Protein AF-A0A1Y4L6U5-F1 (afdb_monomer_lite)

InterPro domains:
  IPR025983 Cysteine-rich CPCC domain [PF14206] (50-115)

Sequence (123 aa):
MHDETEWYWYGEQIETPDPYDRPDFAARWPEEHDEDEPACDPITGLPLTPCAVCGMDTVPEGGMGFVCPICGWQVDAMLQDEWEPSACNHGLSLLEAQLNFRTFGWSDPAMLIEGEETNDAEF

Radius of gyration: 30.52 Å; chains: 1; bounding box: 63×42×100 Å

Organism: NCBI:txid501571

pLDDT: mean 80.82, std 17.67, range [41.62, 98.31]

Structure (mmCIF, N/CA/C/O backbone):
data_AF-A0A1Y4L6U5-F1
#
_entry.id   AF-A0A1Y4L6U5-F1
#
loop_
_atom_site.group_PDB
_atom_site.id
_atom_site.type_symbol
_atom_site.label_atom_id
_atom_site.label_alt_id
_atom_site.label_comp_id
_atom_site.label_asym_id
_atom_site.label_entity_id
_atom_site.label_seq_id
_atom_site.pdbx_PDB_ins_code
_atom_site.Cartn_x
_atom_site.Cartn_y
_atom_site.Cartn_z
_atom_site.occupancy
_atom_site.B_iso_or_equiv
_atom_site.auth_seq_id
_atom_site.auth_comp_id
_atom_site.auth_asym_id
_atom_site.auth_atom_id
_atom_site.pdbx_PDB_model_num
ATOM 1 N N . MET A 1 1 ? 34.508 -29.909 -85.603 1.00 47.41 1 MET A N 1
ATOM 2 C CA . MET A 1 1 ? 35.292 -29.286 -84.513 1.00 47.41 1 MET A CA 1
ATOM 3 C C . MET A 1 1 ? 34.642 -27.951 -84.203 1.00 47.41 1 MET A C 1
ATOM 5 O O . MET A 1 1 ? 34.245 -27.301 -85.167 1.00 47.41 1 MET 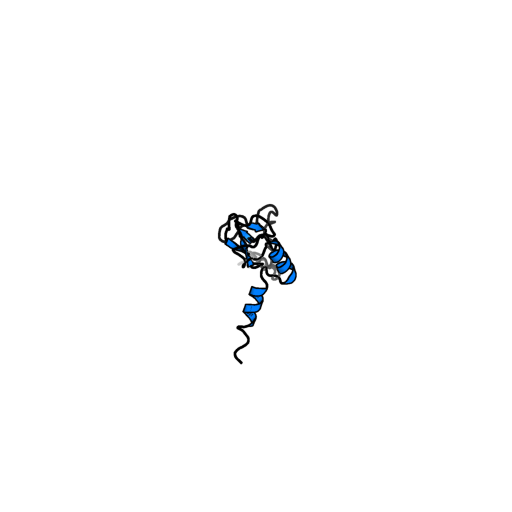A O 1
ATOM 9 N N . HIS A 1 2 ? 34.550 -27.599 -82.916 1.00 41.62 2 HIS A N 1
ATOM 10 C CA . HIS A 1 2 ? 33.589 -26.689 -82.258 1.00 41.62 2 HIS A CA 1
ATOM 11 C C . HIS A 1 2 ? 32.323 -27.455 -81.843 1.00 41.62 2 HIS A C 1
ATOM 13 O O . HIS A 1 2 ? 31.357 -27.497 -82.593 1.00 41.62 2 HIS A O 1
ATOM 19 N N . ASP A 1 3 ? 32.422 -28.377 -80.882 1.00 43.31 3 ASP A N 1
ATOM 20 C CA . ASP A 1 3 ? 32.676 -28.184 -79.434 1.00 43.31 3 ASP A CA 1
ATOM 21 C C . ASP A 1 3 ? 31.416 -27.637 -78.749 1.00 43.31 3 ASP A C 1
ATOM 23 O O . ASP A 1 3 ? 31.192 -26.432 -78.654 1.00 43.31 3 ASP A O 1
ATOM 27 N N . GLU A 1 4 ? 30.534 -28.572 -78.384 1.00 51.25 4 GLU A N 1
ATOM 28 C CA . GLU A 1 4 ? 29.391 -28.344 -77.504 1.00 51.25 4 GLU A CA 1
ATOM 29 C C . GLU A 1 4 ? 29.941 -28.207 -76.086 1.00 51.25 4 GLU A C 1
ATOM 31 O O . GLU A 1 4 ? 30.022 -29.176 -75.334 1.00 51.25 4 GLU A O 1
ATOM 36 N N . THR A 1 5 ? 30.414 -27.009 -75.751 1.00 47.56 5 THR A N 1
ATOM 37 C CA . THR A 1 5 ? 30.965 -26.754 -74.426 1.00 47.56 5 THR A CA 1
ATOM 38 C C . THR A 1 5 ? 29.827 -26.747 -73.408 1.00 47.56 5 THR A C 1
ATOM 40 O O . THR A 1 5 ? 28.974 -25.859 -73.379 1.00 47.56 5 THR A O 1
ATOM 43 N N . GLU A 1 6 ? 29.829 -27.806 -72.609 1.00 51.59 6 GLU A N 1
ATOM 44 C CA . GLU A 1 6 ? 29.020 -28.057 -71.430 1.00 51.59 6 GLU A CA 1
ATOM 45 C C . GLU A 1 6 ? 28.922 -26.824 -70.519 1.00 51.59 6 GLU A C 1
ATOM 47 O O . GLU A 1 6 ? 29.881 -26.428 -69.855 1.00 51.59 6 GLU A O 1
ATOM 52 N N . TRP A 1 7 ? 27.730 -26.234 -70.431 1.00 42.75 7 TRP A N 1
ATOM 53 C CA . TRP A 1 7 ? 27.428 -25.194 -69.447 1.00 42.75 7 TRP A CA 1
ATOM 54 C C . TRP A 1 7 ? 27.018 -25.819 -68.107 1.00 42.75 7 TRP A C 1
ATOM 56 O O . TRP A 1 7 ? 25.902 -25.625 -67.630 1.00 42.75 7 TRP A O 1
ATOM 66 N N . TYR A 1 8 ? 27.929 -26.574 -67.489 1.00 46.31 8 TYR A N 1
ATOM 67 C CA . TYR A 1 8 ? 27.878 -26.863 -66.055 1.00 46.31 8 TYR A CA 1
ATOM 68 C C . TYR A 1 8 ? 28.642 -25.769 -65.315 1.00 46.31 8 TYR A C 1
ATOM 70 O O . TYR A 1 8 ? 29.856 -25.862 -65.169 1.00 46.31 8 TYR A O 1
ATOM 78 N N . TRP A 1 9 ? 27.949 -24.742 -64.824 1.00 49.22 9 TRP A N 1
ATOM 79 C CA . TRP A 1 9 ? 28.555 -23.794 -63.887 1.00 49.22 9 TRP A CA 1
ATOM 80 C C . TRP A 1 9 ? 27.606 -23.505 -62.718 1.00 49.22 9 TRP A C 1
ATOM 82 O O . TRP A 1 9 ? 26.636 -22.767 -62.842 1.00 49.22 9 TRP A O 1
ATOM 92 N N . TYR A 1 10 ? 27.935 -24.170 -61.605 1.00 51.28 10 TYR A N 1
ATOM 93 C CA . TYR A 1 10 ? 27.583 -23.927 -60.203 1.00 51.28 10 TYR A CA 1
ATOM 94 C C . TYR A 1 10 ? 26.113 -23.671 -59.862 1.00 51.28 10 TYR A C 1
ATOM 96 O O . TYR A 1 10 ? 25.686 -22.543 -59.634 1.00 51.28 10 TYR A O 1
ATOM 104 N N . GLY A 1 11 ? 25.374 -24.767 -59.678 1.00 48.41 11 GLY A N 1
ATOM 105 C CA . GLY A 1 11 ? 24.244 -24.770 -58.758 1.00 48.41 11 GLY A CA 1
ATOM 106 C C . GLY A 1 11 ? 24.754 -24.562 -57.336 1.00 48.41 11 GLY A C 1
ATOM 107 O O . GLY A 1 11 ? 25.037 -25.525 -56.629 1.00 48.41 11 GLY A O 1
ATOM 108 N N . GLU A 1 12 ? 24.886 -23.308 -56.916 1.00 56.19 12 GLU A N 1
ATOM 109 C CA . GLU A 1 12 ? 24.717 -22.990 -55.507 1.00 56.19 12 GLU A CA 1
ATOM 110 C C . GLU A 1 12 ? 23.270 -23.384 -55.202 1.00 56.19 12 GLU A C 1
ATOM 112 O O . GLU A 1 12 ? 22.327 -22.766 -55.704 1.00 56.19 12 GLU A O 1
ATOM 117 N N . GLN A 1 13 ? 23.079 -24.520 -54.523 1.00 57.56 13 GLN A N 1
ATOM 118 C CA . GLN A 1 13 ? 21.772 -24.876 -53.992 1.00 57.56 13 GLN A CA 1
ATOM 119 C C . GLN A 1 13 ? 21.429 -23.786 -52.985 1.00 57.56 13 GLN A C 1
ATOM 121 O O . GLN A 1 13 ? 21.827 -23.852 -51.828 1.00 57.56 13 GLN A O 1
ATOM 126 N N . ILE A 1 14 ? 20.740 -22.748 -53.450 1.00 60.19 14 ILE A N 1
ATOM 127 C CA . ILE A 1 14 ? 20.048 -21.816 -52.579 1.00 60.19 14 ILE A CA 1
ATOM 128 C C . ILE A 1 14 ? 18.982 -22.681 -51.919 1.00 60.19 14 ILE A C 1
ATOM 130 O O . ILE A 1 14 ? 17.943 -22.960 -52.521 1.00 60.19 14 ILE A O 1
ATOM 134 N N . GLU A 1 15 ? 19.295 -23.210 -50.738 1.00 66.31 15 GLU A N 1
ATOM 135 C CA . GLU A 1 15 ? 18.305 -23.843 -49.886 1.00 66.31 15 GLU A CA 1
ATOM 136 C C . GLU A 1 15 ? 17.218 -22.795 -49.686 1.00 66.31 15 GLU A C 1
ATOM 138 O O . GLU A 1 15 ? 17.438 -21.742 -49.087 1.00 66.31 15 GLU A O 1
ATOM 143 N N . THR A 1 16 ? 16.063 -23.019 -50.308 1.00 67.69 16 THR A N 1
ATOM 144 C CA . THR A 1 16 ? 14.899 -22.184 -50.057 1.00 67.69 16 THR A CA 1
ATOM 145 C C . THR A 1 16 ? 14.617 -22.307 -48.565 1.00 67.69 16 THR A C 1
ATOM 147 O O . THR A 1 16 ? 14.413 -23.443 -48.125 1.00 67.69 16 THR A O 1
ATOM 150 N N . PRO A 1 17 ? 14.630 -21.202 -47.794 1.00 70.62 17 PRO A N 1
ATOM 151 C CA . PRO A 1 17 ? 14.323 -21.261 -46.374 1.00 70.62 17 PRO A CA 1
ATOM 152 C C . PRO A 1 17 ? 12.998 -21.993 -46.192 1.00 70.62 17 PRO A C 1
ATOM 154 O O . PRO A 1 17 ? 12.053 -21.738 -46.948 1.00 70.62 17 PRO A O 1
ATOM 157 N N . ASP A 1 18 ? 12.945 -22.934 -45.251 1.00 78.19 18 ASP A N 1
ATOM 158 C CA . ASP A 1 18 ? 11.703 -23.632 -44.946 1.00 78.19 18 ASP A CA 1
ATOM 159 C C . ASP A 1 18 ? 10.646 -22.566 -44.589 1.00 78.19 18 ASP A C 1
ATOM 161 O O . ASP A 1 18 ? 10.875 -21.763 -43.685 1.00 78.19 18 ASP A O 1
ATOM 165 N N . PRO A 1 19 ? 9.503 -22.493 -45.298 1.00 78.50 19 PRO A N 1
ATOM 166 C CA . PRO A 1 19 ? 8.465 -21.502 -45.012 1.00 78.50 19 PRO A CA 1
ATOM 167 C C . PRO A 1 19 ? 7.859 -21.648 -43.605 1.00 78.50 19 PRO A C 1
ATOM 169 O O . PRO A 1 19 ? 7.149 -20.746 -43.149 1.00 78.50 19 PRO A O 1
ATOM 172 N N . TYR A 1 20 ? 8.117 -22.771 -42.929 1.00 77.44 20 TYR A N 1
ATOM 173 C CA . TYR A 1 20 ? 7.771 -23.017 -41.534 1.00 77.44 20 TYR A CA 1
ATOM 174 C C . TYR A 1 20 ? 8.908 -22.706 -40.554 1.00 77.44 20 TYR A C 1
ATOM 176 O O . TYR A 1 20 ? 8.652 -22.680 -39.349 1.00 77.44 20 TYR 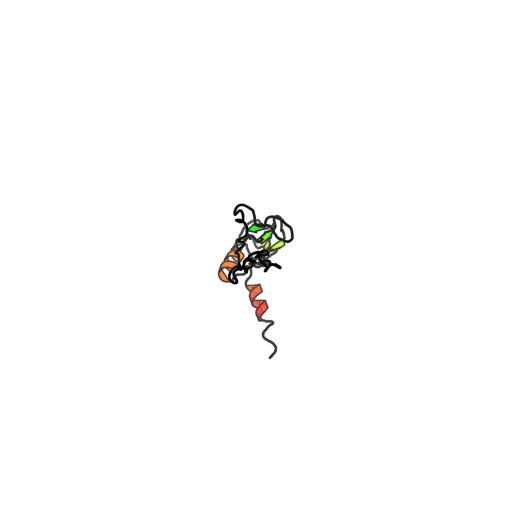A O 1
ATOM 184 N N . ASP A 1 21 ? 10.121 -22.420 -41.034 1.00 79.31 21 ASP A N 1
ATOM 185 C CA . ASP A 1 21 ? 11.199 -21.910 -40.195 1.00 79.31 21 ASP A CA 1
ATOM 186 C C . ASP A 1 21 ? 10.912 -20.443 -39.871 1.00 79.31 21 ASP A C 1
ATOM 188 O O . ASP A 1 21 ? 11.059 -19.520 -40.679 1.00 79.31 21 ASP A O 1
ATOM 192 N N . ARG A 1 22 ? 10.369 -20.255 -38.673 1.00 74.50 22 ARG A N 1
ATOM 193 C CA . ARG A 1 22 ? 9.926 -18.978 -38.129 1.00 74.50 22 ARG A CA 1
ATOM 194 C C . ARG A 1 22 ? 10.826 -18.643 -36.947 1.00 74.50 22 ARG A C 1
ATOM 196 O O . ARG A 1 22 ? 10.411 -18.825 -35.803 1.00 74.50 22 ARG A O 1
ATOM 203 N N . PRO A 1 23 ? 12.062 -18.164 -37.185 1.00 75.31 23 PRO A N 1
ATOM 204 C CA . PRO A 1 23 ? 12.970 -17.769 -36.109 1.00 75.31 23 PRO A CA 1
ATOM 205 C C . PRO A 1 23 ? 12.418 -16.589 -35.294 1.00 75.31 23 PRO A C 1
ATOM 207 O O . PRO A 1 23 ? 12.835 -16.374 -34.163 1.00 75.31 23 PRO A O 1
ATOM 210 N N . ASP A 1 24 ? 11.439 -15.858 -35.834 1.00 74.69 24 ASP A N 1
ATOM 211 C CA . ASP A 1 24 ? 10.628 -14.864 -35.126 1.00 74.69 24 ASP A CA 1
ATOM 212 C C . ASP A 1 24 ? 9.629 -15.481 -34.127 1.00 74.69 24 ASP A C 1
ATOM 214 O O . ASP A 1 24 ? 9.231 -14.820 -33.172 1.00 74.69 24 ASP A O 1
ATOM 218 N N . PHE A 1 25 ? 9.248 -16.746 -34.326 1.00 67.50 25 PHE A N 1
ATOM 219 C CA . PHE A 1 25 ? 8.465 -17.570 -33.397 1.00 67.50 25 PHE A CA 1
ATOM 220 C C . PHE A 1 25 ? 9.327 -18.503 -32.551 1.00 67.50 25 PHE A C 1
ATOM 222 O O . PHE A 1 25 ? 8.786 -19.223 -31.705 1.00 67.50 25 PHE A O 1
ATOM 229 N N . ALA A 1 26 ? 10.648 -18.503 -32.753 1.00 73.00 26 ALA A N 1
ATOM 230 C CA . ALA A 1 26 ? 11.546 -19.162 -31.831 1.00 73.00 26 ALA A CA 1
ATOM 231 C C . ALA A 1 26 ? 11.377 -18.464 -30.486 1.00 73.00 26 ALA A C 1
ATOM 233 O O . ALA A 1 26 ? 11.787 -17.324 -30.279 1.00 73.00 26 ALA A O 1
ATOM 234 N N . ALA A 1 27 ? 10.694 -19.173 -29.603 1.00 67.12 27 ALA A N 1
ATOM 235 C CA . ALA A 1 27 ? 10.567 -18.911 -28.198 1.00 67.12 27 ALA A CA 1
ATOM 236 C C . ALA A 1 27 ? 11.938 -18.592 -27.587 1.00 67.12 27 ALA A C 1
ATOM 238 O O . ALA A 1 27 ? 12.641 -19.479 -27.101 1.00 67.12 27 ALA A O 1
ATOM 239 N N . ARG A 1 28 ? 12.348 -17.322 -27.623 1.00 64.69 28 ARG A N 1
ATOM 240 C CA . ARG A 1 28 ? 13.466 -16.845 -26.822 1.00 64.69 28 ARG A CA 1
ATOM 241 C C . ARG A 1 28 ? 12.916 -16.657 -25.426 1.00 64.69 28 ARG A C 1
ATOM 243 O O . ARG A 1 28 ? 12.497 -15.565 -25.048 1.00 64.69 28 ARG A O 1
ATOM 250 N N . TRP A 1 29 ? 12.833 -17.763 -24.702 1.00 69.38 29 TRP A N 1
ATOM 251 C CA . TRP A 1 29 ? 12.592 -17.698 -23.275 1.00 69.38 29 TRP A CA 1
ATOM 252 C C . TRP A 1 29 ? 13.720 -16.857 -22.690 1.00 69.38 29 TRP A C 1
ATOM 254 O O . TRP A 1 29 ? 14.877 -17.083 -23.068 1.00 69.38 29 TRP A O 1
ATOM 264 N N . PRO A 1 30 ? 13.403 -15.819 -21.893 1.00 64.00 30 PRO A N 1
ATOM 265 C CA . PRO A 1 30 ? 14.446 -15.136 -21.157 1.00 64.00 30 PRO A CA 1
ATOM 266 C C . PRO A 1 30 ? 15.262 -16.203 -20.429 1.00 64.00 30 PRO A C 1
ATOM 268 O O . PRO A 1 30 ? 14.710 -17.223 -20.005 1.00 64.00 30 PRO A O 1
ATOM 271 N N . GLU A 1 31 ? 16.579 -15.996 -20.377 1.00 70.00 31 GLU A N 1
ATOM 272 C CA . GLU A 1 31 ? 17.438 -16.805 -19.518 1.00 70.00 31 GLU A CA 1
ATOM 273 C C . GLU A 1 31 ? 16.786 -16.869 -18.134 1.00 70.00 31 GLU A C 1
ATOM 275 O O . GLU A 1 31 ? 16.120 -15.913 -17.724 1.00 70.00 31 GLU A O 1
ATOM 280 N N . GLU A 1 32 ? 16.871 -18.043 -17.509 1.00 65.38 32 GLU A N 1
ATOM 281 C CA . GLU A 1 32 ? 16.215 -18.359 -16.243 1.00 65.38 32 GLU A CA 1
ATOM 282 C C . GLU A 1 32 ? 16.422 -17.176 -15.291 1.00 65.38 32 GLU A C 1
ATOM 284 O O . GLU A 1 32 ? 17.556 -16.819 -14.989 1.00 65.38 32 GLU A O 1
ATOM 289 N N . HIS A 1 33 ? 15.334 -16.481 -14.936 1.00 63.62 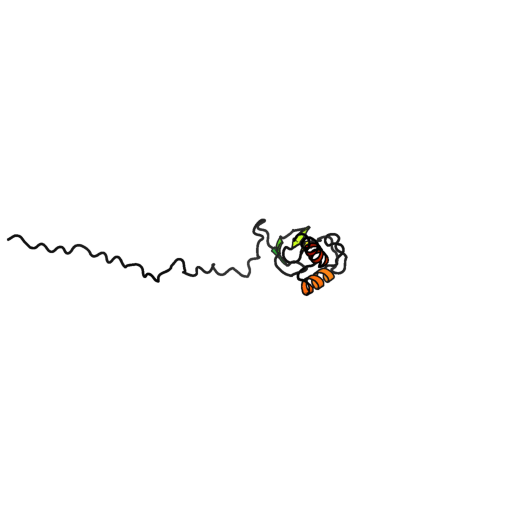33 HIS A N 1
ATOM 290 C CA . HIS A 1 33 ? 15.416 -15.372 -13.994 1.00 63.62 33 HIS A CA 1
ATOM 291 C C . HIS A 1 33 ? 15.865 -15.983 -12.677 1.00 63.62 33 HIS A C 1
ATOM 293 O O . HIS A 1 33 ? 15.126 -16.802 -12.128 1.00 63.62 33 HIS A O 1
ATOM 299 N N . ASP A 1 34 ? 17.055 -15.611 -12.207 1.00 68.12 34 ASP A N 1
ATOM 300 C CA . ASP A 1 34 ? 17.554 -16.038 -10.909 1.00 68.12 34 ASP A CA 1
ATOM 301 C C . ASP A 1 34 ? 16.487 -15.672 -9.870 1.00 68.12 34 ASP A C 1
ATOM 303 O O . ASP A 1 34 ? 16.220 -14.506 -9.592 1.00 68.12 34 ASP A O 1
ATOM 307 N N . GLU A 1 35 ? 15.789 -16.682 -9.355 1.00 66.88 35 GLU A N 1
ATOM 308 C CA . GLU A 1 35 ? 14.692 -16.520 -8.394 1.00 66.88 35 GLU A CA 1
ATOM 309 C C . GLU A 1 35 ? 15.170 -15.908 -7.066 1.00 66.88 35 GLU A C 1
ATOM 311 O O . GLU A 1 35 ? 14.368 -15.390 -6.291 1.00 66.88 35 GLU A O 1
ATOM 316 N N . ASP A 1 36 ? 16.487 -15.917 -6.854 1.00 73.12 36 ASP A N 1
ATOM 317 C CA . ASP A 1 36 ? 17.179 -15.305 -5.727 1.00 73.12 36 ASP A CA 1
ATOM 318 C C . ASP A 1 36 ? 17.511 -13.812 -5.936 1.00 73.12 36 ASP A C 1
ATOM 320 O O . ASP A 1 36 ? 17.885 -13.137 -4.970 1.00 73.12 36 ASP A O 1
ATOM 324 N N . GLU A 1 37 ? 17.398 -13.264 -7.156 1.00 76.06 37 GLU A N 1
ATOM 325 C CA . GLU A 1 37 ? 17.593 -11.827 -7.374 1.00 76.06 37 GLU A CA 1
ATOM 326 C C . GLU A 1 37 ? 16.336 -11.041 -6.960 1.00 76.06 37 GLU A C 1
ATOM 328 O O . GLU A 1 37 ? 15.234 -11.316 -7.446 1.00 76.06 37 GLU A O 1
ATOM 333 N N . PRO A 1 38 ? 16.465 -10.042 -6.062 1.00 74.50 38 PRO A N 1
ATOM 334 C CA . PRO A 1 38 ? 15.322 -9.257 -5.626 1.00 74.50 38 PRO A CA 1
ATOM 335 C C . PRO A 1 38 ? 14.754 -8.459 -6.799 1.00 74.50 38 PRO A C 1
ATOM 337 O O . PRO A 1 38 ? 15.493 -7.836 -7.564 1.00 74.50 38 PRO A O 1
ATOM 340 N N . ALA A 1 39 ? 13.425 -8.420 -6.903 1.00 87.06 39 ALA A N 1
ATOM 341 C CA . ALA A 1 39 ? 12.763 -7.553 -7.864 1.00 87.06 39 ALA A CA 1
ATOM 342 C C . ALA A 1 39 ? 13.170 -6.096 -7.599 1.00 87.06 39 ALA A C 1
ATOM 344 O O . ALA A 1 39 ? 13.089 -5.621 -6.468 1.00 87.06 39 ALA A O 1
ATOM 345 N N . CYS A 1 40 ? 13.600 -5.381 -8.635 1.00 91.44 40 CYS A N 1
ATOM 346 C CA . CYS A 1 40 ? 13.978 -3.975 -8.530 1.00 91.44 40 CYS A CA 1
ATOM 347 C C . CYS A 1 40 ? 12.894 -3.080 -9.126 1.00 91.44 40 CYS A C 1
ATOM 349 O O . CYS A 1 40 ? 12.303 -3.390 -10.164 1.00 91.44 40 CYS A O 1
ATOM 351 N N . ASP A 1 41 ? 12.667 -1.932 -8.497 1.00 90.00 41 ASP A N 1
ATOM 352 C CA . ASP A 1 41 ? 11.801 -0.895 -9.038 1.00 90.00 41 ASP A CA 1
ATOM 353 C C . ASP A 1 41 ? 12.398 -0.366 -10.357 1.00 90.00 41 ASP A C 1
ATOM 355 O O . ASP A 1 41 ? 13.547 0.084 -10.373 1.00 90.00 41 ASP A O 1
ATOM 359 N N . PRO A 1 42 ? 11.657 -0.376 -11.479 1.00 86.88 42 PRO A N 1
ATOM 360 C CA . PRO A 1 42 ? 12.212 -0.031 -12.788 1.00 86.88 42 PRO A CA 1
ATOM 361 C C . PRO A 1 42 ? 12.576 1.453 -12.933 1.00 86.88 42 PRO A C 1
ATOM 363 O O . PRO A 1 42 ? 13.239 1.826 -13.901 1.00 86.88 42 PRO A O 1
ATOM 366 N N . ILE A 1 43 ? 12.127 2.311 -12.010 1.00 88.06 43 ILE A N 1
ATOM 367 C CA . ILE A 1 43 ? 12.371 3.756 -12.050 1.00 88.06 43 ILE A CA 1
ATOM 368 C C . ILE A 1 43 ? 13.595 4.115 -11.205 1.00 88.06 43 ILE A C 1
ATOM 370 O O . ILE A 1 43 ? 14.475 4.846 -11.655 1.00 88.06 43 ILE A O 1
ATOM 374 N N . THR A 1 44 ? 13.644 3.621 -9.973 1.00 89.19 44 THR A N 1
ATOM 375 C CA . THR A 1 44 ? 14.679 3.946 -8.987 1.00 89.19 44 THR A CA 1
ATOM 376 C C . THR A 1 44 ? 15.840 2.955 -8.997 1.00 89.19 44 THR A C 1
ATOM 378 O O . THR A 1 44 ? 16.929 3.303 -8.544 1.00 89.19 44 THR A O 1
ATOM 381 N N . GLY A 1 45 ? 15.631 1.742 -9.518 1.00 91.38 45 GLY A N 1
ATOM 382 C CA . GLY A 1 45 ? 16.596 0.642 -9.477 1.00 91.38 45 GLY A CA 1
ATOM 383 C C . GLY A 1 45 ? 16.813 0.068 -8.075 1.00 91.38 45 GLY A C 1
ATOM 384 O O . GLY A 1 45 ? 17.754 -0.695 -7.878 1.00 91.38 45 GLY A O 1
ATOM 385 N N . LEU A 1 46 ? 15.991 0.462 -7.098 1.00 92.19 46 LEU A N 1
ATOM 386 C CA . LEU A 1 46 ? 16.085 -0.018 -5.724 1.00 92.19 46 LEU A CA 1
ATOM 387 C C . LEU A 1 46 ? 15.366 -1.362 -5.572 1.00 92.19 46 LEU A C 1
ATOM 389 O O . LEU A 1 46 ? 14.339 -1.563 -6.228 1.00 92.19 46 LEU A O 1
ATOM 393 N N . PRO A 1 47 ? 15.844 -2.253 -4.685 1.00 94.06 47 PRO A N 1
ATOM 394 C CA . PRO A 1 47 ? 15.122 -3.468 -4.343 1.00 94.06 47 PRO A CA 1
ATOM 395 C C . PRO A 1 47 ? 13.706 -3.147 -3.863 1.00 94.06 47 PRO A C 1
ATOM 397 O O . PRO A 1 47 ? 13.480 -2.194 -3.110 1.00 94.06 47 PRO A O 1
ATOM 400 N N . LEU A 1 48 ? 12.749 -3.949 -4.303 1.00 94.44 48 LEU A N 1
ATOM 401 C CA . LEU A 1 48 ? 11.381 -3.920 -3.824 1.00 94.44 48 LEU A CA 1
ATOM 402 C C . LEU A 1 48 ? 11.271 -4.760 -2.556 1.00 94.44 48 LEU A C 1
ATOM 404 O O . LEU A 1 48 ? 11.932 -5.781 -2.379 1.00 94.44 48 LEU A O 1
ATOM 408 N N . THR A 1 49 ? 10.402 -4.304 -1.671 1.00 93.31 49 THR A N 1
ATOM 409 C CA . THR A 1 49 ? 10.016 -4.989 -0.445 1.00 93.31 49 THR A CA 1
ATOM 410 C C . THR A 1 49 ? 8.517 -5.293 -0.484 1.00 93.31 49 THR A C 1
ATOM 412 O O . THR A 1 49 ? 7.746 -4.564 -1.139 1.00 93.31 49 THR A O 1
ATOM 415 N N . PRO A 1 50 ? 8.075 -6.362 0.201 1.00 94.62 50 PRO A N 1
ATOM 416 C CA . PRO A 1 50 ? 6.678 -6.756 0.200 1.00 94.62 50 PRO A CA 1
ATOM 417 C C . PRO A 1 50 ? 5.835 -5.711 0.927 1.00 94.62 50 PRO A C 1
ATOM 419 O O . PRO A 1 50 ? 6.136 -5.293 2.047 1.00 94.62 50 PRO A O 1
ATOM 422 N N . CYS A 1 51 ? 4.735 -5.299 0.303 1.00 96.00 51 CYS A N 1
ATOM 423 C CA . CYS A 1 51 ? 3.769 -4.415 0.941 1.00 96.00 51 CYS A CA 1
ATOM 424 C C . CYS A 1 51 ? 3.166 -5.084 2.185 1.00 96.00 51 CYS A C 1
ATOM 426 O O . CYS A 1 51 ? 2.656 -6.201 2.110 1.00 96.00 51 CYS A O 1
ATOM 428 N N . ALA A 1 52 ? 3.117 -4.360 3.306 1.00 95.56 52 ALA A N 1
ATOM 429 C CA . ALA A 1 52 ? 2.572 -4.863 4.568 1.00 95.56 52 ALA A CA 1
ATOM 430 C C . ALA A 1 52 ? 1.072 -5.235 4.514 1.00 95.56 52 ALA A C 1
ATOM 432 O O . ALA A 1 52 ? 0.586 -5.933 5.402 1.00 95.56 52 ALA A O 1
ATOM 433 N N . VAL A 1 53 ? 0.335 -4.782 3.491 1.00 97.62 53 VAL A N 1
ATOM 434 C CA . VAL A 1 53 ? -1.097 -5.071 3.307 1.00 97.62 53 VAL A CA 1
ATOM 435 C C . VAL A 1 53 ? -1.333 -6.221 2.328 1.00 97.62 53 VAL A C 1
ATOM 437 O O . VAL A 1 53 ? -1.963 -7.213 2.693 1.00 97.62 53 VAL A O 1
ATOM 440 N N . CYS A 1 54 ? -0.841 -6.108 1.088 1.00 97.69 54 CYS A N 1
ATOM 441 C CA . CYS A 1 54 ? -1.116 -7.096 0.036 1.00 97.69 54 CYS A CA 1
ATOM 442 C C . CYS A 1 54 ? -0.041 -8.179 -0.125 1.00 97.69 54 CYS A C 1
ATOM 444 O O . CYS A 1 54 ? -0.300 -9.189 -0.774 1.00 97.69 54 CYS A O 1
ATOM 446 N N . GLY A 1 55 ? 1.153 -7.982 0.439 1.00 96.19 55 GLY A N 1
ATOM 447 C CA . GLY A 1 55 ? 2.275 -8.919 0.350 1.00 96.19 55 GLY A CA 1
ATOM 448 C C . GLY A 1 55 ? 3.051 -8.900 -0.970 1.00 96.19 55 GLY A C 1
ATOM 449 O O . GLY A 1 55 ? 4.063 -9.581 -1.061 1.00 96.19 55 GLY A O 1
ATOM 450 N N . MET A 1 56 ? 2.622 -8.132 -1.976 1.00 95.62 56 MET A N 1
ATOM 451 C CA . MET A 1 56 ? 3.338 -8.029 -3.253 1.00 95.62 56 MET A CA 1
ATOM 452 C C . MET A 1 56 ? 4.562 -7.115 -3.132 1.00 95.62 56 MET A C 1
ATOM 454 O O . MET A 1 56 ? 4.465 -6.035 -2.532 1.00 95.62 56 MET A O 1
ATOM 458 N N . ASP A 1 57 ? 5.669 -7.507 -3.765 1.00 94.94 57 ASP A N 1
ATOM 459 C CA . ASP A 1 57 ? 6.896 -6.710 -3.866 1.00 94.94 57 ASP A CA 1
ATOM 460 C C . ASP A 1 57 ? 6.634 -5.459 -4.699 1.00 94.94 57 ASP A C 1
ATOM 462 O O . ASP A 1 57 ? 6.576 -5.483 -5.926 1.00 94.94 57 ASP A O 1
ATOM 466 N N . THR A 1 58 ? 6.364 -4.360 -4.004 1.00 94.56 58 THR A N 1
ATOM 467 C CA . THR A 1 58 ? 5.873 -3.121 -4.622 1.00 94.56 58 THR A CA 1
ATOM 468 C C . THR A 1 58 ? 6.434 -1.875 -3.972 1.00 94.56 58 THR A C 1
ATOM 470 O O . THR A 1 58 ? 6.318 -0.808 -4.559 1.00 94.56 58 THR A O 1
ATOM 473 N N . VAL A 1 59 ? 7.027 -1.985 -2.782 1.00 94.62 59 VAL A N 1
ATOM 474 C CA . VAL A 1 59 ? 7.541 -0.843 -2.030 1.00 94.62 59 VAL A CA 1
ATOM 475 C C . VAL A 1 59 ? 9.049 -0.755 -2.253 1.00 94.62 59 VAL A C 1
ATOM 477 O O . VAL A 1 59 ? 9.762 -1.630 -1.759 1.00 94.62 59 VAL A O 1
ATOM 480 N N . PRO A 1 60 ? 9.566 0.272 -2.948 1.00 94.19 60 PRO A N 1
ATOM 481 C CA . PRO A 1 60 ? 11.006 0.473 -3.060 1.00 94.19 60 PRO A CA 1
ATOM 482 C C . PRO A 1 60 ? 11.638 0.631 -1.675 1.00 94.19 60 PRO A C 1
ATOM 484 O O . PRO A 1 60 ? 11.052 1.264 -0.789 1.00 94.19 60 PRO A O 1
ATOM 487 N N . GLU A 1 61 ? 12.830 0.073 -1.480 1.00 89.50 61 GLU A N 1
ATOM 488 C CA . GLU A 1 61 ? 13.573 0.201 -0.228 1.00 89.50 61 GLU A CA 1
ATOM 489 C C . GLU A 1 61 ? 13.698 1.681 0.187 1.00 89.50 61 GLU A C 1
ATOM 491 O O . 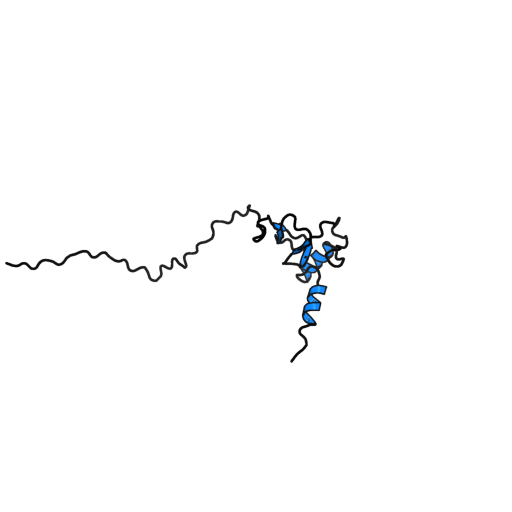GLU A 1 61 ? 14.100 2.544 -0.593 1.00 89.50 61 GLU A O 1
ATOM 496 N N . GLY A 1 62 ? 13.302 2.003 1.424 1.00 85.19 62 GLY A N 1
ATOM 497 C CA . GLY A 1 62 ? 13.295 3.383 1.925 1.00 85.19 62 GLY A CA 1
ATOM 498 C C . GLY A 1 62 ? 12.137 4.263 1.427 1.00 85.19 62 GLY A C 1
ATOM 499 O O . GLY A 1 62 ? 12.142 5.467 1.690 1.00 85.19 62 GLY A O 1
ATOM 500 N N . GLY A 1 63 ? 11.132 3.693 0.754 1.00 84.94 63 GLY A N 1
ATOM 501 C CA . GLY A 1 63 ? 9.947 4.382 0.232 1.00 84.94 63 GLY A CA 1
ATOM 502 C C . GLY A 1 63 ? 8.962 4.883 1.297 1.00 84.94 63 GLY A C 1
ATOM 503 O O . GLY A 1 63 ? 7.794 4.503 1.288 1.00 84.94 63 GLY A O 1
ATOM 504 N N . MET A 1 64 ? 9.394 5.747 2.220 1.00 86.88 64 MET A N 1
ATOM 505 C CA . MET A 1 64 ? 8.493 6.422 3.165 1.00 86.88 64 MET A CA 1
ATOM 506 C C . MET A 1 64 ? 7.441 7.232 2.396 1.00 86.88 64 MET A C 1
ATOM 508 O O . MET A 1 64 ? 7.780 8.022 1.516 1.00 86.88 64 MET A O 1
ATOM 512 N N . GLY A 1 65 ? 6.162 7.043 2.726 1.00 90.00 65 GLY A N 1
ATOM 513 C CA . GLY A 1 65 ? 5.063 7.697 2.019 1.00 90.00 65 GLY A CA 1
ATOM 514 C C . GLY A 1 65 ? 4.790 7.139 0.618 1.00 90.00 65 GLY A C 1
ATOM 515 O O . GLY A 1 65 ? 3.933 7.684 -0.079 1.00 90.00 65 GLY A O 1
ATOM 516 N N . PHE A 1 66 ? 5.473 6.069 0.197 1.00 94.81 66 PHE A N 1
ATOM 517 C CA . PHE A 1 66 ? 5.153 5.366 -1.042 1.00 94.81 66 PHE A CA 1
ATOM 518 C C . PHE A 1 66 ? 3.766 4.725 -0.941 1.00 94.81 66 PHE A C 1
ATOM 520 O O . PHE A 1 66 ? 3.430 4.138 0.086 1.00 94.81 66 PHE A O 1
ATOM 527 N N . VAL A 1 67 ? 2.971 4.822 -2.006 1.00 96.00 67 VAL A N 1
ATOM 528 C CA . VAL A 1 67 ? 1.627 4.236 -2.077 1.00 96.00 67 VAL A CA 1
ATOM 529 C C . VAL A 1 67 ? 1.690 2.959 -2.901 1.00 96.00 67 VAL A C 1
ATOM 531 O O . VAL A 1 67 ? 2.051 2.993 -4.076 1.00 96.00 67 VAL A O 1
ATOM 534 N N . CYS A 1 68 ? 1.329 1.828 -2.297 1.00 96.00 68 CYS A N 1
ATOM 535 C CA . CYS A 1 68 ? 1.288 0.551 -2.995 1.00 96.00 68 CYS A CA 1
ATOM 536 C C . CYS A 1 68 ? 0.258 0.607 -4.141 1.00 96.00 68 CYS A C 1
ATOM 538 O O . CYS A 1 68 ? -0.928 0.804 -3.871 1.00 96.00 68 CYS A O 1
ATOM 540 N N . PRO A 1 69 ? 0.652 0.362 -5.404 1.00 94.44 69 PRO A N 1
ATOM 541 C CA . PRO A 1 69 ? -0.263 0.443 -6.543 1.00 94.44 69 PRO A CA 1
ATOM 542 C C . PRO A 1 69 ? -1.297 -0.693 -6.579 1.00 94.44 69 PRO A C 1
ATOM 544 O O . PRO A 1 69 ? -2.254 -0.620 -7.341 1.00 94.44 69 PRO A O 1
ATOM 547 N N . ILE A 1 70 ? -1.103 -1.747 -5.779 1.00 95.94 70 ILE A N 1
ATOM 548 C CA . ILE A 1 70 ? -1.989 -2.918 -5.743 1.00 95.94 70 ILE A CA 1
ATOM 549 C C . ILE A 1 70 ? -3.143 -2.724 -4.764 1.00 95.94 70 ILE A C 1
ATOM 551 O O . ILE A 1 70 ? -4.264 -3.115 -5.063 1.00 95.94 70 ILE A O 1
ATOM 555 N N . CYS A 1 71 ? -2.872 -2.153 -3.589 1.00 97.00 71 CYS A N 1
ATOM 556 C CA . CYS A 1 71 ? -3.866 -2.057 -2.518 1.00 97.00 71 CYS A CA 1
ATOM 557 C C . CYS A 1 71 ? -4.137 -0.635 -2.031 1.00 97.00 71 CYS A C 1
ATOM 559 O O . CYS A 1 71 ? -5.040 -0.467 -1.223 1.00 97.00 71 CYS A O 1
ATOM 561 N N . GLY A 1 72 ? -3.368 0.365 -2.468 1.00 95.94 72 GLY A N 1
ATOM 562 C CA . GLY A 1 72 ? -3.539 1.759 -2.057 1.00 95.94 72 GLY A CA 1
ATOM 563 C C . GLY A 1 72 ? -2.929 2.132 -0.707 1.00 95.94 72 GLY A C 1
ATOM 564 O O . GLY A 1 72 ? -2.985 3.299 -0.337 1.00 95.94 72 GLY A O 1
ATOM 565 N N . TRP A 1 73 ? -2.320 1.190 0.021 1.00 96.88 73 TRP A N 1
ATOM 566 C CA . TRP A 1 73 ? -1.697 1.487 1.312 1.00 96.88 73 TRP A CA 1
ATOM 567 C C . TRP A 1 73 ? -0.477 2.397 1.156 1.00 96.88 73 TRP A C 1
ATOM 569 O O . TRP A 1 73 ? 0.461 2.062 0.423 1.00 96.88 73 TRP A O 1
ATOM 579 N N . GLN A 1 74 ? -0.465 3.513 1.881 1.00 96.81 74 GLN A N 1
ATOM 580 C CA . GLN A 1 74 ? 0.683 4.399 1.996 1.00 96.81 74 GLN A CA 1
ATOM 581 C C . GLN A 1 74 ? 1.603 3.942 3.133 1.00 96.81 74 GLN A C 1
ATOM 583 O O . GLN A 1 74 ? 1.160 3.754 4.266 1.00 96.81 74 GLN A O 1
ATOM 588 N N . VAL A 1 75 ? 2.898 3.786 2.849 1.00 95.44 75 VAL A N 1
ATOM 589 C CA . VAL A 1 75 ? 3.906 3.388 3.841 1.00 95.44 75 VAL A CA 1
ATOM 590 C C . VAL A 1 75 ? 4.013 4.444 4.938 1.00 95.44 75 VAL A C 1
ATOM 592 O O . VAL A 1 75 ? 4.566 5.527 4.728 1.00 95.44 75 VAL A O 1
ATOM 595 N N . ASP A 1 76 ? 3.532 4.080 6.123 1.00 93.75 76 ASP A N 1
ATOM 596 C CA . ASP A 1 76 ? 3.630 4.866 7.346 1.00 93.75 76 ASP A CA 1
ATOM 597 C C . ASP A 1 76 ? 4.783 4.341 8.207 1.00 93.75 76 ASP A C 1
ATOM 599 O O . ASP A 1 76 ? 4.636 3.420 9.007 1.00 93.75 76 ASP A O 1
ATOM 603 N N . ALA A 1 77 ? 5.970 4.910 8.007 1.00 88.31 77 ALA A N 1
ATOM 604 C CA . ALA A 1 77 ? 7.173 4.505 8.733 1.00 88.31 77 ALA A CA 1
ATOM 605 C C . ALA A 1 77 ? 7.170 4.931 10.215 1.00 88.31 77 ALA A C 1
ATOM 607 O O . ALA A 1 77 ? 8.103 4.588 10.941 1.00 88.31 77 ALA A O 1
ATOM 608 N N . MET A 1 78 ? 6.170 5.705 10.655 1.00 90.19 78 MET A N 1
ATOM 609 C CA . MET A 1 78 ? 6.024 6.129 12.051 1.00 90.19 78 MET A CA 1
ATOM 610 C C . MET A 1 78 ? 5.124 5.187 12.857 1.00 90.19 78 MET A C 1
ATOM 612 O O . MET A 1 78 ? 5.133 5.274 14.086 1.00 90.19 78 MET A O 1
ATOM 616 N N . LEU A 1 79 ? 4.399 4.284 12.190 1.00 92.06 79 LEU A N 1
ATOM 617 C CA . LEU A 1 79 ? 3.525 3.297 12.818 1.00 92.06 79 LEU A CA 1
ATOM 618 C C . LEU A 1 79 ? 4.323 2.385 13.763 1.00 92.06 79 LEU A C 1
ATOM 620 O O . LEU A 1 79 ? 5.323 1.789 13.353 1.00 92.06 79 LEU A O 1
ATOM 624 N N . GLN A 1 80 ? 3.905 2.279 15.024 1.00 91.69 80 GLN A N 1
ATOM 625 C CA . GLN A 1 80 ? 4.608 1.468 16.024 1.00 91.69 80 GLN A CA 1
ATOM 626 C C 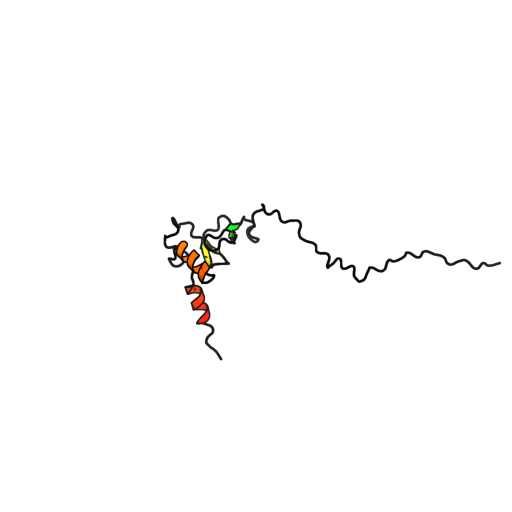. GLN A 1 80 ? 4.069 0.039 16.106 1.00 91.69 80 GLN A C 1
ATOM 628 O O . GLN A 1 80 ? 4.824 -0.885 16.420 1.00 91.69 80 GLN A O 1
ATOM 633 N N . ASP A 1 81 ? 2.780 -0.152 15.828 1.00 94.31 81 ASP A N 1
ATOM 634 C CA . ASP A 1 81 ? 2.127 -1.457 15.852 1.00 94.31 81 ASP A CA 1
ATOM 635 C C . ASP A 1 81 ? 1.005 -1.578 14.805 1.00 94.31 81 ASP A C 1
ATOM 637 O O . ASP A 1 81 ? 0.580 -0.603 14.195 1.00 94.31 81 ASP A O 1
ATOM 641 N N . GLU A 1 82 ? 0.544 -2.806 14.560 1.00 95.25 82 GLU A N 1
ATOM 642 C CA . GLU A 1 82 ? -0.438 -3.104 13.507 1.00 95.25 82 GLU A CA 1
ATOM 643 C C . GLU A 1 82 ? -1.876 -2.648 13.819 1.00 95.25 82 GLU A C 1
ATOM 645 O O . GLU A 1 82 ? -2.722 -2.667 12.922 1.00 95.25 82 GLU A O 1
ATOM 650 N N . TRP A 1 83 ? -2.156 -2.272 15.070 1.00 96.81 83 TRP A N 1
ATOM 651 C CA . TRP A 1 83 ? -3.465 -1.845 15.576 1.00 96.81 83 TRP A CA 1
ATOM 652 C C . TRP A 1 83 ? -3.565 -0.319 15.679 1.00 96.81 83 TRP A C 1
ATOM 654 O O . TRP A 1 83 ? -4.668 0.220 15.786 1.00 96.81 83 TRP A O 1
ATOM 664 N N . GLU A 1 84 ? -2.429 0.376 15.657 1.00 96.69 84 GLU A N 1
ATOM 665 C CA . GLU A 1 84 ? -2.345 1.827 15.687 1.00 96.69 84 GLU A CA 1
ATOM 666 C C . GLU A 1 84 ? -2.985 2.440 14.427 1.00 96.69 84 GLU A C 1
ATOM 668 O O . GLU A 1 84 ? -2.717 1.992 13.310 1.00 96.69 84 GLU A O 1
ATOM 673 N N . PRO A 1 85 ? -3.817 3.484 14.575 1.00 96.69 85 PRO A N 1
ATOM 674 C CA . PRO A 1 85 ? -4.319 4.260 13.448 1.00 96.69 85 PRO A CA 1
ATOM 675 C C . PRO A 1 85 ? -3.181 4.930 12.669 1.00 96.69 85 PRO A C 1
ATOM 677 O O . PRO A 1 85 ? -2.462 5.772 13.209 1.00 96.69 85 PRO A O 1
ATOM 680 N N . SER A 1 86 ? -3.060 4.633 11.377 1.00 95.75 86 SER A N 1
ATOM 681 C CA . SER A 1 86 ? -2.094 5.302 10.508 1.00 95.75 86 SER A CA 1
ATOM 682 C C . SER A 1 86 ? -2.553 6.717 10.153 1.00 95.75 86 SER A C 1
ATOM 684 O O . SER A 1 86 ? -3.661 6.929 9.648 1.00 95.75 86 SER A O 1
ATOM 686 N N . ALA A 1 87 ? -1.666 7.695 10.338 1.00 93.19 87 ALA A N 1
ATOM 687 C CA . ALA A 1 87 ? -1.928 9.083 9.956 1.00 93.19 87 ALA A CA 1
ATOM 688 C C . ALA A 1 87 ? -1.972 9.267 8.428 1.00 93.19 87 ALA A C 1
ATOM 690 O O . ALA A 1 87 ? -2.653 10.164 7.932 1.00 93.19 87 ALA A O 1
ATOM 691 N N . CYS A 1 88 ? -1.263 8.412 7.689 1.00 94.62 88 CYS A N 1
ATOM 692 C CA . CYS A 1 88 ? -1.217 8.419 6.228 1.00 94.62 88 CYS A CA 1
ATOM 693 C C . CYS A 1 88 ? -2.430 7.738 5.572 1.00 94.62 88 CYS A C 1
ATOM 695 O O . CYS A 1 88 ? -2.726 8.025 4.418 1.00 94.62 88 CYS A O 1
ATOM 697 N N . ASN A 1 89 ? -3.140 6.858 6.285 1.00 95.56 89 ASN A N 1
ATOM 698 C CA . ASN A 1 89 ? -4.183 6.000 5.707 1.00 95.56 89 ASN A CA 1
ATOM 699 C C . ASN A 1 89 ? -5.560 6.248 6.341 1.00 95.56 89 ASN A C 1
ATOM 701 O O . ASN A 1 89 ? -6.250 5.315 6.744 1.00 95.56 89 ASN A O 1
ATOM 705 N N . HIS A 1 90 ? -5.939 7.522 6.478 1.00 94.19 90 HIS A N 1
ATOM 706 C CA . HIS A 1 90 ? -7.255 7.956 6.978 1.00 94.19 90 HIS A CA 1
ATOM 707 C C . HIS A 1 90 ? -7.630 7.414 8.372 1.00 94.19 90 HIS A C 1
ATOM 709 O O . HIS A 1 90 ? -8.808 7.316 8.713 1.00 94.19 90 HIS A O 1
ATOM 715 N N . GLY A 1 91 ? -6.635 7.085 9.203 1.00 95.62 91 GLY A N 1
ATOM 716 C CA . GLY A 1 91 ? -6.845 6.523 10.536 1.00 95.62 91 GLY A CA 1
ATOM 717 C C . GLY A 1 91 ? -7.093 5.014 10.562 1.00 95.62 91 GLY A C 1
ATOM 718 O O . GLY A 1 91 ? -7.410 4.491 11.627 1.00 95.62 91 GLY A O 1
ATOM 719 N N . LEU A 1 92 ? -6.937 4.307 9.440 1.00 97.12 92 LEU A N 1
ATOM 720 C CA . LEU A 1 92 ? -6.969 2.846 9.421 1.00 97.12 92 LEU A CA 1
ATOM 721 C C . LEU A 1 92 ? -5.725 2.268 10.089 1.00 97.12 92 LEU A C 1
ATOM 723 O O . LEU A 1 92 ? -4.603 2.730 9.858 1.00 97.12 92 LEU A O 1
ATOM 727 N N . SER A 1 93 ? -5.922 1.213 10.868 1.00 97.88 93 SER A N 1
ATOM 728 C CA . SER A 1 93 ? -4.831 0.353 11.314 1.00 97.88 93 SER A CA 1
ATOM 729 C C . SER A 1 93 ? -4.336 -0.556 10.186 1.00 97.88 93 SER A C 1
ATOM 731 O O . SER A 1 93 ? -5.050 -0.827 9.211 1.00 97.88 93 SER A O 1
ATOM 733 N N . LEU A 1 94 ? -3.108 -1.067 10.314 1.00 97.62 94 LEU A N 1
ATOM 734 C CA . LEU A 1 94 ? -2.558 -2.016 9.343 1.00 97.62 94 LEU A CA 1
ATOM 735 C C . LEU A 1 94 ? -3.418 -3.285 9.262 1.00 97.62 94 LEU A C 1
ATOM 737 O O . LEU A 1 94 ? -3.644 -3.811 8.169 1.00 97.62 94 LEU A O 1
ATOM 741 N N . LEU A 1 95 ? -3.925 -3.767 10.398 1.00 98.00 95 LEU A N 1
ATOM 742 C CA . LEU A 1 95 ? -4.776 -4.951 10.421 1.00 98.00 95 LEU A CA 1
ATOM 743 C C . LEU A 1 95 ? -6.111 -4.717 9.705 1.00 98.00 95 LEU A C 1
ATOM 745 O O . LEU A 1 95 ? -6.545 -5.571 8.928 1.00 98.00 95 LEU A O 1
ATOM 749 N N . GLU A 1 96 ? -6.759 -3.572 9.932 1.00 98.19 96 GLU A N 1
ATOM 750 C CA . GLU A 1 96 ? -7.983 -3.209 9.209 1.00 98.19 96 GLU A CA 1
ATOM 751 C C . GLU A 1 96 ? -7.721 -3.138 7.707 1.00 98.19 96 GLU A C 1
ATOM 753 O O . GLU A 1 96 ? -8.461 -3.743 6.935 1.00 98.19 96 GLU A O 1
ATOM 758 N N . ALA A 1 97 ? -6.624 -2.506 7.286 1.00 98.06 97 ALA A N 1
ATOM 759 C CA . ALA A 1 97 ? -6.238 -2.442 5.882 1.00 98.06 97 ALA A CA 1
ATOM 760 C C . ALA A 1 97 ? -5.992 -3.829 5.262 1.00 98.06 97 ALA A C 1
ATOM 762 O O . ALA A 1 97 ? -6.435 -4.093 4.143 1.00 98.06 97 ALA A O 1
ATOM 763 N N . GLN A 1 98 ? -5.343 -4.747 5.984 1.00 98.31 98 GLN A N 1
ATOM 764 C CA . GLN A 1 98 ? -5.169 -6.138 5.545 1.00 98.31 98 GLN A CA 1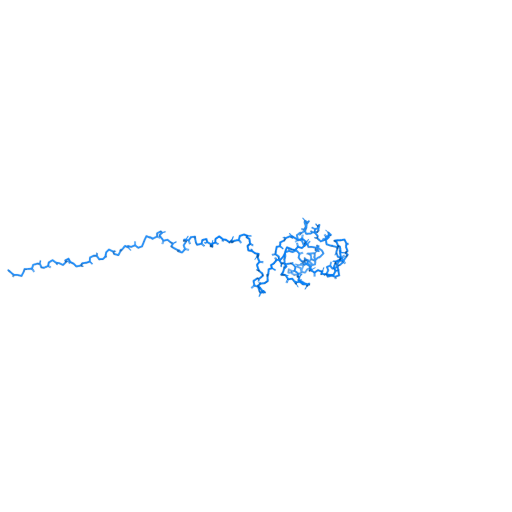
ATOM 765 C C . GLN A 1 98 ? -6.506 -6.878 5.404 1.00 98.31 98 GLN A C 1
ATOM 767 O O . GLN A 1 98 ? -6.706 -7.622 4.440 1.00 98.31 98 GLN A O 1
ATOM 772 N N . LEU A 1 99 ? -7.422 -6.712 6.361 1.00 98.19 99 LEU A N 1
ATOM 773 C CA . LEU A 1 99 ? -8.754 -7.324 6.311 1.00 98.19 99 LEU A CA 1
ATOM 774 C C . LEU A 1 99 ? -9.593 -6.745 5.168 1.00 98.19 99 LEU A C 1
ATOM 776 O O . LEU A 1 99 ? -10.239 -7.500 4.434 1.00 98.19 99 LEU A O 1
ATOM 780 N N . ASN A 1 100 ? -9.525 -5.433 4.971 1.00 97.75 100 ASN A N 1
ATOM 781 C CA . ASN A 1 100 ? -10.179 -4.732 3.878 1.00 97.75 100 ASN A CA 1
ATOM 782 C C . ASN A 1 100 ? -9.656 -5.217 2.529 1.00 97.75 100 ASN A C 1
ATOM 784 O O . ASN A 1 100 ? -10.455 -5.619 1.689 1.00 97.75 100 ASN A O 1
ATOM 788 N N . PHE A 1 101 ? -8.337 -5.299 2.343 1.00 97.81 101 PHE A N 1
ATOM 789 C CA . PHE A 1 101 ? -7.757 -5.772 1.087 1.00 97.81 101 PHE A CA 1
ATOM 790 C C . PHE A 1 101 ? -8.197 -7.201 0.754 1.00 97.81 101 PHE A C 1
ATOM 792 O O . PHE A 1 101 ? -8.597 -7.479 -0.374 1.00 97.81 101 PHE A O 1
ATOM 799 N N . ARG A 1 102 ? -8.217 -8.102 1.743 1.00 97.19 102 ARG A N 1
ATOM 800 C CA . ARG A 1 102 ? -8.717 -9.478 1.558 1.00 97.19 102 ARG A CA 1
ATOM 801 C C . ARG A 1 102 ? -10.196 -9.536 1.165 1.00 97.19 102 ARG A C 1
ATOM 803 O O . ARG A 1 102 ? -10.611 -10.514 0.552 1.00 97.19 102 ARG A O 1
ATOM 810 N N . THR A 1 103 ? -10.978 -8.525 1.535 1.00 96.69 103 THR A N 1
ATOM 811 C CA . THR A 1 103 ? -12.431 -8.491 1.318 1.00 96.69 103 THR A CA 1
ATOM 812 C C . THR A 1 103 ? -12.811 -7.749 0.036 1.00 96.69 103 THR A C 1
ATOM 814 O O . THR A 1 103 ? -13.694 -8.196 -0.691 1.00 96.69 103 THR A O 1
ATOM 817 N N . PHE A 1 104 ? -12.141 -6.634 -0.253 1.00 95.25 104 PHE A N 1
ATOM 818 C CA . PHE A 1 104 ? -12.522 -5.667 -1.286 1.00 95.25 104 PHE A CA 1
ATOM 819 C C . PHE A 1 104 ? -11.447 -5.455 -2.360 1.00 95.25 104 PHE A C 1
ATOM 821 O O . PHE A 1 104 ? -11.714 -4.802 -3.362 1.00 95.25 104 PHE A O 1
ATOM 828 N N . GLY A 1 105 ? -10.231 -5.974 -2.167 1.00 94.62 105 GLY A N 1
ATOM 829 C CA . GLY A 1 105 ? -9.098 -5.724 -3.062 1.00 94.62 105 GLY A CA 1
ATOM 830 C C . GLY A 1 105 ? -8.436 -4.353 -2.881 1.00 94.62 105 GLY A C 1
ATOM 831 O O . GLY A 1 105 ? -7.521 -4.026 -3.628 1.00 94.62 105 GLY A O 1
ATOM 832 N N . TRP A 1 106 ? -8.844 -3.567 -1.879 1.00 96.62 106 TRP A N 1
ATOM 833 C CA . TRP A 1 106 ? -8.249 -2.267 -1.547 1.00 96.62 106 TRP A CA 1
ATOM 834 C C . TRP A 1 106 ? -8.144 -2.076 -0.031 1.00 96.62 106 TRP A C 1
ATOM 836 O O . TRP A 1 106 ? -8.960 -2.619 0.715 1.00 96.62 106 TRP A O 1
ATOM 846 N N . SER A 1 107 ? -7.138 -1.332 0.433 1.00 97.19 107 SER A N 1
ATOM 847 C CA . SER A 1 107 ? -6.889 -1.107 1.863 1.00 97.19 107 SER A CA 1
ATOM 848 C C . SER A 1 107 ? -7.980 -0.267 2.521 1.00 97.19 107 SER A C 1
ATOM 850 O O . SER A 1 107 ? -8.357 -0.530 3.660 1.00 97.19 107 SER A O 1
ATOM 852 N N . ASP A 1 108 ? -8.502 0.719 1.793 1.00 95.81 108 ASP A N 1
ATOM 853 C CA . ASP A 1 108 ? -9.589 1.589 2.236 1.00 95.81 108 ASP A CA 1
ATOM 854 C C . ASP A 1 108 ? -10.789 1.503 1.275 1.00 95.81 108 ASP A C 1
ATOM 856 O O . ASP A 1 108 ? -10.799 2.162 0.233 1.00 95.81 108 ASP A O 1
ATOM 860 N N . PRO A 1 109 ? -11.816 0.696 1.580 1.00 91.12 109 PRO A N 1
ATOM 861 C CA . PRO A 1 109 ? -12.952 0.516 0.686 1.00 91.12 109 PRO A CA 1
ATOM 862 C C . PRO A 1 109 ? -13.777 1.795 0.492 1.00 91.12 109 PRO A C 1
ATOM 864 O O . PRO A 1 109 ? -14.501 1.877 -0.499 1.00 91.12 109 PRO A O 1
ATOM 867 N N . ALA A 1 110 ? -13.663 2.804 1.367 1.00 88.56 110 ALA A N 1
ATOM 868 C CA . ALA A 1 110 ? -14.348 4.082 1.163 1.00 88.56 110 ALA A CA 1
ATOM 869 C C . ALA A 1 110 ? -13.874 4.774 -0.128 1.00 88.56 110 ALA A C 1
ATOM 871 O O . ALA A 1 110 ? -14.685 5.350 -0.850 1.00 88.56 110 ALA A O 1
ATOM 872 N N . MET A 1 111 ? -12.596 4.601 -0.486 1.00 82.31 111 MET A N 1
ATOM 873 C CA . MET A 1 111 ? -12.004 5.140 -1.717 1.00 82.31 111 MET A CA 1
ATOM 874 C C . MET A 1 111 ? -12.571 4.504 -2.997 1.00 82.31 111 MET A C 1
ATOM 876 O O . MET A 1 111 ? -12.434 5.077 -4.075 1.00 82.31 111 MET A O 1
ATOM 880 N N . LEU A 1 112 ? -13.194 3.323 -2.906 1.00 76.12 112 LEU A N 1
ATOM 881 C CA . LEU A 1 112 ? -13.833 2.666 -4.052 1.00 76.12 112 LEU A CA 1
ATOM 882 C C . LEU A 1 112 ? -15.245 3.207 -4.315 1.00 76.12 112 LEU A C 1
ATOM 884 O O . LEU A 1 112 ? -15.671 3.248 -5.465 1.00 76.12 112 LEU A O 1
ATOM 888 N N . ILE A 1 113 ? -15.956 3.639 -3.267 1.00 65.69 113 ILE A N 1
ATOM 889 C CA . ILE A 1 113 ? -17.349 4.107 -3.359 1.00 65.69 113 ILE A CA 1
ATOM 890 C C . ILE A 1 113 ? -17.413 5.491 -4.020 1.00 65.69 113 ILE A C 1
ATOM 892 O O . ILE A 1 113 ? -18.279 5.743 -4.856 1.00 65.69 113 ILE A O 1
ATOM 896 N N . GLU A 1 114 ? -16.456 6.374 -3.725 1.00 58.53 114 GLU A N 1
ATOM 897 C CA . GLU A 1 114 ? -16.414 7.725 -4.308 1.00 58.53 114 GLU A CA 1
ATOM 898 C C . GLU A 1 114 ? -16.203 7.722 -5.838 1.00 58.53 114 GLU A C 1
ATOM 900 O O . GLU A 1 114 ? -16.559 8.682 -6.523 1.00 58.53 114 GLU A O 1
ATOM 905 N N . GLY A 1 115 ? -15.673 6.630 -6.403 1.00 54.31 115 GLY A N 1
ATOM 906 C CA . GLY A 1 115 ? -15.494 6.470 -7.849 1.00 54.31 115 GLY A CA 1
ATOM 907 C C . GLY A 1 115 ? -16.791 6.214 -8.628 1.00 54.31 115 GLY A C 1
ATOM 908 O O . GLY A 1 115 ? -16.834 6.481 -9.830 1.00 54.31 115 GLY A O 1
ATOM 909 N N . GLU A 1 116 ? -17.852 5.731 -7.973 1.00 52.50 116 GLU A N 1
ATOM 910 C CA . GLU A 1 116 ? -19.149 5.464 -8.616 1.00 52.50 116 GLU A CA 1
ATOM 911 C C . GLU A 1 116 ? -20.052 6.705 -8.664 1.00 52.50 116 GLU A C 1
ATOM 913 O O . GLU A 1 116 ? -20.738 6.908 -9.664 1.00 52.50 116 GLU A O 1
ATOM 918 N N . GLU A 1 117 ? -19.993 7.602 -7.672 1.00 54.22 117 GLU A N 1
ATOM 919 C CA . GLU A 1 117 ? -20.894 8.770 -7.612 1.00 54.22 117 GLU A CA 1
ATOM 920 C C . GLU A 1 117 ? -20.696 9.776 -8.763 1.00 54.22 117 GLU A C 1
ATOM 922 O O . GLU A 1 117 ? -21.574 10.595 -9.038 1.00 54.22 117 GLU A O 1
ATOM 927 N N . THR A 1 118 ? -19.565 9.719 -9.472 1.00 51.38 118 THR A N 1
ATOM 928 C CA . THR A 1 118 ? -19.274 10.625 -10.599 1.00 51.38 118 THR A CA 1
ATOM 929 C C . THR A 1 118 ? -19.708 10.093 -11.969 1.00 51.38 118 THR A C 1
ATOM 931 O O . THR A 1 118 ? -19.637 10.844 -12.940 1.00 51.38 118 THR A O 1
ATOM 934 N N . ASN A 1 119 ? -20.193 8.847 -12.069 1.00 52.91 119 ASN A N 1
ATOM 935 C CA . ASN A 1 119 ? -20.597 8.233 -13.346 1.00 52.91 119 ASN A CA 1
ATOM 936 C C . ASN A 1 119 ? -22.120 8.192 -13.590 1.00 52.91 119 ASN A C 1
ATOM 938 O O . ASN A 1 119 ? -22.547 7.724 -14.645 1.00 52.91 119 ASN A O 1
ATOM 942 N N . ASP A 1 120 ? -22.937 8.733 -12.680 1.00 52.66 120 ASP A N 1
ATOM 943 C CA . ASP A 1 120 ? -24.408 8.658 -12.763 1.00 52.66 120 ASP A CA 1
ATOM 944 C C . ASP A 1 120 ? -25.095 9.884 -13.407 1.00 52.66 120 ASP A C 1
ATOM 946 O O . ASP A 1 120 ? -26.324 9.992 -13.423 1.00 52.66 120 ASP A O 1
ATOM 950 N N . ALA A 1 121 ? -24.339 10.802 -14.007 1.00 56.47 121 ALA A N 1
ATOM 951 C CA . ALA A 1 121 ? -24.876 11.855 -14.871 1.00 56.47 121 ALA A CA 1
ATOM 952 C C . ALA A 1 121 ? -23.869 12.067 -16.012 1.00 56.47 121 ALA A C 1
ATOM 954 O O . ALA A 1 121 ? -22.718 12.386 -15.757 1.00 56.47 121 ALA A O 1
ATOM 955 N N . GLU A 1 122 ? -24.173 11.846 -17.288 1.00 53.44 122 GLU A N 1
ATOM 956 C CA . GLU A 1 122 ? -25.323 12.349 -18.033 1.00 53.44 122 GLU A CA 1
ATOM 957 C C . GLU A 1 122 ? -25.692 11.373 -19.175 1.00 53.44 122 GLU A C 1
ATOM 959 O O . GLU A 1 122 ? -24.818 10.919 -19.917 1.00 53.44 122 GLU A O 1
ATOM 964 N N . PHE A 1 123 ? -26.989 11.073 -19.320 1.00 48.28 123 PHE A N 1
ATOM 965 C CA . PHE A 1 123 ? -27.599 10.448 -20.505 1.00 48.28 123 PHE A CA 1
ATOM 966 C C . PHE A 1 123 ? -28.272 11.513 -21.376 1.00 48.28 123 PHE A C 1
ATOM 968 O O . PHE A 1 123 ? -28.909 12.421 -20.792 1.00 48.28 123 PHE A O 1
#

Foldseek 3Di:
DDDPDDPPDDDPVPPPPDPPPPVVPPPPPPDPDPPPDADADPPPRAGFAQDLQPGDRAAGVVNQQDARPFARDGHQPVDPDQCAQGPSPNGDGVVCQNVCCVVPRYSDCVVVVVVPVVPPDDD

Secondary structure (DSSP, 8-state):
---------------PPPTT--TTSS--PPS---TTSPPB-TTT-PBEEE-TTT--EEEETT-TTPBPTTT--B--TT--STTSPPTTTTT--HHHHHHHHHHHSSS-THHHHTTTTTSS---